Protein AF-A0A558FVM3-F1 (afdb_monomer)

Solvent-accessible surface area (backbone atoms only — not comparable to full-atom values): 10186 Å² total; per-residue (Å²): 93,72,44,68,65,52,73,32,90,71,16,23,37,45,34,34,20,42,85,85,67,48,78,46,24,45,40,70,72,38,71,55,41,82,46,65,64,44,68,30,54,57,80,59,84,80,60,75,80,40,78,42,56,36,33,41,31,38,24,32,52,74,78,81,73,79,62,91,36,27,76,85,55,72,51,76,37,31,40,60,39,59,61,98,84,41,68,46,67,50,78,46,79,48,63,46,66,83,74,81,77,76,76,71,81,77,78,74,79,74,80,83,78,82,81,78,90,78,85,85,83,90,80,90,81,88,88,80,88,81,88,80,81,89,84,82,87,85,78,88,79,88,85,84,81,88,81,79,84,89,79,90,133

Foldseek 3Di:
DWDAKDAAQAWAKKFKAFPVRHTQWMAFIDGHGMDGRGDIDGPDDDDAQDKTKIKIFAWHQPPPPRDQCCVVVVRPGGHTDDDVNHTDMDIDIDHHYDPPPPPDPPPDPDDDDDDDDDDDDDDDDDDDDDDDDDDDDDDDDDDDDDDDDDDDD

Nearest PDB structures (foldseek):
  2cjt-assembly2_D  TM=5.244E-01  e=2.731E+00  Rattus norvegicus
  7ad7-assembly1_B  TM=4.233E-01  e=3.602E+00  Homo sapiens
  4e0s-assembly1_A  TM=3.704E-01  e=3.408E+00  Homo sapiens
  8b0h-assembly1_A  TM=4.615E-01  e=9.765E+00  Homo sapiens

pLDDT: mean 80.35, std 20.88, range [44.28, 98.69]

Structure (mmCIF, N/CA/C/O backbone):
data_AF-A0A558FVM3-F1
#
_entry.id   AF-A0A558FVM3-F1
#
loop_
_atom_site.group_PDB
_atom_site.id
_atom_site.type_symbol
_atom_site.label_atom_id
_atom_site.label_alt_id
_atom_site.label_comp_id
_atom_site.label_asym_id
_atom_site.label_entity_id
_atom_site.label_seq_id
_atom_site.pdbx_PDB_ins_code
_atom_site.Cartn_x
_atom_site.Cartn_y
_atom_site.Cartn_z
_atom_site.occupancy
_atom_site.B_iso_or_equiv
_atom_site.auth_seq_id
_atom_site.auth_comp_id
_atom_site.auth_asym_id
_atom_site.auth_atom_id
_atom_site.pdbx_PDB_model_num
ATOM 1 N N . VAL A 1 1 ? -7.980 -4.454 7.738 1.00 93.25 1 VAL A N 1
ATOM 2 C CA . VAL A 1 1 ? -8.659 -3.700 6.651 1.00 93.25 1 VAL A CA 1
ATOM 3 C C . VAL A 1 1 ? -8.702 -4.591 5.427 1.00 93.25 1 VAL A C 1
ATOM 5 O O . VAL A 1 1 ? -7.786 -5.389 5.283 1.00 93.25 1 VAL A O 1
ATOM 8 N N . THR A 1 2 ? -9.723 -4.494 4.577 1.00 96.00 2 THR A N 1
ATOM 9 C CA . THR A 1 2 ? -9.802 -5.316 3.359 1.00 96.00 2 THR A CA 1
ATOM 10 C C . THR A 1 2 ? -9.901 -4.427 2.132 1.00 96.00 2 THR A C 1
ATOM 12 O O . THR A 1 2 ? -10.755 -3.546 2.080 1.00 96.00 2 THR A O 1
ATOM 15 N N . VAL A 1 3 ? -9.043 -4.677 1.147 1.00 97.38 3 VAL A N 1
ATOM 16 C CA . VAL A 1 3 ? -9.103 -4.054 -0.176 1.00 97.38 3 VAL A CA 1
ATOM 17 C C . VAL A 1 3 ? -9.838 -5.004 -1.112 1.00 97.38 3 VAL A C 1
ATOM 19 O O . VAL A 1 3 ? -9.436 -6.155 -1.278 1.00 97.38 3 VAL A O 1
ATOM 22 N N . ALA A 1 4 ? -10.940 -4.536 -1.700 1.00 97.31 4 ALA A N 1
ATOM 23 C CA . ALA A 1 4 ? -11.830 -5.379 -2.499 1.00 97.31 4 ALA A CA 1
ATOM 24 C C . ALA A 1 4 ? -11.110 -5.998 -3.705 1.00 97.31 4 ALA A C 1
ATOM 26 O O . ALA A 1 4 ? -11.250 -7.192 -3.963 1.00 97.31 4 ALA A O 1
ATOM 27 N N . SER A 1 5 ? -10.309 -5.199 -4.411 1.00 97.06 5 SER A N 1
ATOM 28 C CA . SER A 1 5 ? -9.505 -5.672 -5.532 1.00 97.06 5 SER A CA 1
ATOM 29 C C . SER A 1 5 ? -8.312 -4.764 -5.804 1.00 97.06 5 SER A C 1
ATOM 31 O O . SER A 1 5 ? -8.430 -3.546 -5.679 1.00 97.06 5 SER A O 1
ATOM 33 N N . ALA A 1 6 ? -7.214 -5.341 -6.276 1.00 97.06 6 ALA A N 1
ATOM 34 C CA . ALA A 1 6 ? -6.083 -4.630 -6.860 1.00 97.06 6 ALA A CA 1
ATOM 35 C C . ALA A 1 6 ? -5.584 -5.390 -8.094 1.00 97.06 6 ALA A C 1
ATOM 37 O O . ALA A 1 6 ? -5.834 -6.582 -8.234 1.00 97.06 6 ALA A O 1
ATOM 38 N N . ASN A 1 7 ? -4.885 -4.720 -9.005 1.00 97.50 7 ASN A N 1
ATOM 39 C CA . ASN A 1 7 ? -4.241 -5.382 -10.138 1.00 97.50 7 ASN A CA 1
ATOM 40 C C . ASN A 1 7 ? -2.811 -4.860 -10.267 1.00 97.50 7 ASN A C 1
ATOM 42 O O . ASN A 1 7 ? -2.611 -3.705 -10.648 1.00 97.50 7 ASN A O 1
ATOM 46 N N . LEU A 1 8 ? -1.840 -5.696 -9.910 1.00 97.88 8 LEU A N 1
ATOM 47 C CA . LEU A 1 8 ? -0.426 -5.330 -9.845 1.00 97.88 8 LEU A CA 1
ATOM 48 C C . LEU A 1 8 ? 0.268 -5.791 -11.122 1.00 97.88 8 LEU A C 1
ATOM 50 O O . LEU A 1 8 ? 0.192 -6.964 -11.468 1.00 97.88 8 LEU A O 1
ATOM 54 N N . SER A 1 9 ? 0.946 -4.908 -11.854 1.00 97.38 9 SER A N 1
ATOM 55 C CA . SER A 1 9 ? 1.566 -5.332 -13.118 1.00 97.38 9 SER A CA 1
ATOM 56 C C . SER A 1 9 ? 2.788 -6.227 -12.921 1.00 97.38 9 SER A C 1
ATOM 58 O O . SER A 1 9 ? 3.058 -7.044 -13.793 1.00 97.38 9 SER A O 1
ATOM 60 N N . ASP A 1 10 ? 3.505 -6.069 -11.806 1.00 97.38 10 ASP A N 1
ATOM 61 C CA . ASP A 1 10 ? 4.781 -6.752 -11.546 1.00 97.38 10 ASP A CA 1
ATOM 62 C C . ASP A 1 10 ? 4.932 -7.165 -10.064 1.00 97.38 10 ASP A C 1
ATOM 64 O O . ASP A 1 10 ? 6.022 -7.239 -9.513 1.00 97.38 10 ASP A O 1
ATOM 68 N N . GLY A 1 11 ? 3.798 -7.403 -9.394 1.00 98.19 11 GLY A N 1
ATOM 69 C CA . GLY A 1 11 ? 3.751 -7.762 -7.974 1.00 98.19 11 GLY A CA 1
ATOM 70 C C . GLY A 1 11 ? 4.138 -6.617 -7.031 1.00 98.19 11 GLY A C 1
ATOM 71 O O . GLY A 1 11 ? 4.325 -5.474 -7.453 1.00 98.19 11 GLY A O 1
ATOM 72 N N . GLY A 1 12 ? 4.187 -6.891 -5.732 1.00 98.56 12 GLY A N 1
ATOM 73 C CA . GLY A 1 12 ? 4.536 -5.909 -4.704 1.00 98.56 12 GLY A CA 1
ATOM 74 C C . GLY A 1 12 ? 3.543 -5.904 -3.549 1.00 98.56 12 GLY A C 1
ATOM 75 O O . GLY A 1 12 ? 3.187 -6.960 -3.038 1.00 98.56 12 GLY A O 1
ATOM 76 N N . TYR A 1 13 ? 3.101 -4.723 -3.117 1.00 98.69 13 TYR A N 1
ATOM 77 C CA . TYR A 1 13 ? 2.400 -4.555 -1.841 1.00 98.69 13 TYR A CA 1
ATOM 78 C C . TYR A 1 13 ? 1.225 -3.596 -1.941 1.00 98.69 13 TYR A C 1
ATOM 80 O O . TYR A 1 13 ? 1.159 -2.735 -2.820 1.00 98.69 13 TYR A O 1
ATOM 88 N N . ILE A 1 14 ? 0.324 -3.693 -0.969 1.00 98.62 14 ILE A N 1
ATOM 89 C CA . ILE A 1 14 ? -0.669 -2.659 -0.694 1.00 98.62 14 ILE A CA 1
ATOM 90 C C . ILE A 1 14 ? -0.388 -2.096 0.696 1.00 98.62 14 ILE A C 1
ATOM 92 O O . ILE A 1 14 ? -0.466 -2.821 1.687 1.00 98.62 14 ILE A O 1
ATOM 96 N N . ALA A 1 15 ? -0.077 -0.804 0.763 1.00 98.38 15 ALA A N 1
ATOM 97 C CA . ALA A 1 15 ? 0.079 -0.057 2.002 1.00 98.38 15 ALA A CA 1
ATOM 98 C C . ALA A 1 15 ? -1.209 0.710 2.324 1.00 98.38 15 ALA A C 1
ATOM 100 O O . ALA A 1 15 ? -1.876 1.225 1.428 1.00 98.38 15 ALA A O 1
ATOM 101 N N . ILE A 1 16 ? -1.549 0.802 3.606 1.00 98.44 16 ILE A N 1
ATOM 102 C CA . ILE A 1 16 ? -2.625 1.655 4.113 1.00 98.44 16 ILE A CA 1
ATOM 103 C C . ILE A 1 16 ? -1.986 2.860 4.788 1.00 98.44 16 ILE A C 1
ATOM 105 O O . ILE A 1 16 ? -1.151 2.697 5.678 1.00 98.44 16 ILE A O 1
ATOM 109 N N . LEU A 1 17 ? -2.380 4.054 4.360 1.00 97.94 17 LEU A N 1
ATOM 110 C CA . LEU A 1 17 ? -1.919 5.327 4.891 1.00 97.94 17 LEU A CA 1
ATOM 111 C C . LEU A 1 17 ? -3.035 5.986 5.711 1.00 97.94 17 LEU A C 1
ATOM 113 O O . LEU A 1 17 ? -4.212 5.858 5.370 1.00 97.94 17 LEU A O 1
ATOM 117 N N . ASP A 1 18 ? -2.662 6.685 6.781 1.00 96.31 18 ASP A N 1
ATOM 118 C CA . ASP A 1 18 ? -3.568 7.551 7.541 1.00 96.31 18 ASP A CA 1
ATOM 119 C C . ASP A 1 18 ? -3.782 8.915 6.853 1.00 96.31 18 ASP A C 1
ATOM 121 O O . ASP A 1 18 ? -3.192 9.220 5.815 1.00 96.31 18 ASP A O 1
ATOM 125 N N . GLU A 1 19 ? -4.594 9.781 7.464 1.00 94.69 19 GLU A N 1
ATOM 126 C CA . GLU A 1 19 ? -4.868 11.140 6.969 1.00 94.69 19 GLU A CA 1
ATOM 127 C C . GLU A 1 19 ? -3.622 12.041 6.851 1.00 94.69 19 GLU A C 1
ATOM 129 O O . GLU A 1 19 ? -3.643 13.048 6.141 1.00 94.69 19 GLU A O 1
ATOM 134 N N . ASN A 1 20 ? -2.530 11.682 7.534 1.00 94.31 20 ASN A N 1
ATOM 135 C CA . ASN A 1 20 ? -1.253 12.388 7.491 1.00 94.31 20 ASN A CA 1
ATOM 136 C C . ASN A 1 20 ? -0.302 11.806 6.431 1.00 94.31 20 ASN A C 1
ATOM 138 O O . ASN A 1 20 ? 0.791 12.341 6.236 1.00 94.31 20 ASN A O 1
ATOM 142 N N . GLY A 1 21 ? -0.694 10.722 5.756 1.00 93.81 21 GLY A N 1
ATOM 143 C CA . GLY A 1 21 ? 0.135 9.986 4.806 1.00 93.81 21 GLY A CA 1
ATOM 144 C C . GLY A 1 21 ? 1.134 9.025 5.460 1.00 93.81 21 GLY A C 1
ATOM 145 O O . GLY A 1 21 ? 2.066 8.575 4.796 1.00 93.81 21 GLY A O 1
ATOM 146 N N . SER A 1 22 ? 0.980 8.718 6.749 1.00 95.19 22 SER A N 1
ATOM 147 C CA . SER A 1 22 ? 1.813 7.741 7.455 1.00 95.19 22 SER A CA 1
ATOM 148 C C . SER A 1 22 ? 1.322 6.328 7.171 1.00 95.19 22 SER A C 1
ATOM 150 O O . SER A 1 22 ? 0.129 6.058 7.272 1.00 95.19 22 SER A O 1
ATOM 152 N N . VAL A 1 23 ? 2.234 5.407 6.861 1.00 96.88 23 VAL A N 1
ATOM 153 C CA . VAL A 1 23 ? 1.892 3.992 6.656 1.00 96.88 23 VAL A CA 1
ATOM 154 C C . VAL A 1 23 ? 1.498 3.359 7.995 1.00 96.88 23 VAL A C 1
ATOM 156 O O . VAL A 1 23 ? 2.316 3.276 8.909 1.00 96.88 23 VAL A O 1
ATOM 159 N N . VAL A 1 24 ? 0.256 2.888 8.091 1.00 97.25 24 VAL A N 1
ATOM 160 C CA . VAL A 1 24 ? -0.333 2.246 9.282 1.00 97.25 24 VAL A CA 1
ATOM 161 C C . VAL A 1 24 ? -0.590 0.750 9.096 1.00 97.25 24 VAL A C 1
ATOM 163 O O . VAL A 1 24 ? -1.012 0.069 10.027 1.00 97.25 24 VAL A O 1
ATOM 166 N N . GLY A 1 25 ? -0.330 0.211 7.909 1.00 97.81 25 GLY A N 1
ATOM 167 C CA . GLY A 1 25 ? -0.450 -1.211 7.607 1.00 97.81 25 GLY A CA 1
ATOM 168 C C . GLY A 1 25 ? 0.077 -1.522 6.215 1.00 97.81 25 GLY A C 1
ATOM 169 O O . GLY A 1 25 ? 0.125 -0.637 5.361 1.00 97.81 25 GLY A O 1
ATOM 170 N N . ALA A 1 26 ? 0.474 -2.768 5.985 1.00 98.25 26 ALA A N 1
ATOM 171 C CA . ALA A 1 26 ? 0.921 -3.240 4.680 1.00 98.25 26 ALA A CA 1
ATOM 172 C C . ALA A 1 26 ? 0.678 -4.742 4.545 1.00 98.25 26 ALA A C 1
ATOM 174 O O . ALA A 1 26 ? 0.666 -5.464 5.542 1.00 98.25 26 ALA A O 1
ATOM 175 N N . THR A 1 27 ? 0.453 -5.207 3.322 1.00 98.50 27 THR A N 1
ATOM 176 C CA . THR A 1 27 ? 0.371 -6.640 3.021 1.00 98.50 27 THR A CA 1
ATOM 177 C C . THR A 1 27 ? 1.754 -7.280 3.034 1.00 98.50 27 THR A C 1
ATOM 179 O O . THR A 1 27 ? 2.768 -6.592 2.912 1.00 98.50 27 THR A O 1
ATOM 182 N N . ASP A 1 28 ? 1.784 -8.609 3.081 1.00 97.88 28 ASP A N 1
ATOM 183 C CA . ASP A 1 28 ? 2.922 -9.356 2.544 1.00 97.88 28 ASP A CA 1
ATOM 184 C C . ASP A 1 28 ? 3.012 -9.163 1.016 1.00 97.88 28 ASP A C 1
ATOM 186 O O . ASP A 1 28 ? 2.135 -8.539 0.401 1.00 97.88 28 ASP A O 1
ATOM 190 N N . TYR A 1 29 ? 4.071 -9.696 0.403 1.00 98.31 29 TYR A N 1
ATOM 191 C CA . TYR A 1 29 ? 4.236 -9.665 -1.049 1.00 98.31 29 TYR A CA 1
ATOM 192 C C . TYR A 1 29 ? 3.046 -10.330 -1.754 1.00 98.31 29 TYR A C 1
ATOM 194 O O . TYR A 1 29 ? 2.617 -11.431 -1.403 1.00 98.31 29 TYR A O 1
ATOM 202 N N . LEU A 1 30 ? 2.534 -9.648 -2.771 1.00 98.50 30 LEU A N 1
ATOM 203 C CA . LEU A 1 30 ? 1.482 -10.099 -3.665 1.00 98.50 30 LEU A CA 1
ATOM 204 C C . LEU A 1 30 ? 2.075 -10.286 -5.059 1.00 98.50 30 LEU A C 1
ATOM 206 O O . LEU A 1 30 ? 2.749 -9.394 -5.578 1.00 98.50 30 LEU A O 1
ATOM 210 N N . ASP A 1 31 ? 1.775 -11.421 -5.684 1.00 98.12 31 ASP A N 1
ATOM 211 C CA . ASP A 1 31 ? 2.185 -11.695 -7.059 1.00 98.12 31 ASP A CA 1
ATOM 212 C C . ASP A 1 31 ? 1.564 -10.702 -8.059 1.00 98.12 31 ASP A C 1
ATOM 214 O O . ASP A 1 31 ? 0.558 -10.028 -7.795 1.00 98.12 31 ASP A O 1
ATOM 218 N N . SER A 1 32 ? 2.149 -10.645 -9.256 1.00 98.12 32 SER A N 1
ATOM 219 C CA . SER A 1 32 ? 1.574 -9.900 -10.374 1.00 98.12 32 SER A CA 1
ATOM 220 C C . SER A 1 32 ? 0.212 -10.461 -10.804 1.00 98.12 32 SER A C 1
ATOM 222 O O . SER A 1 32 ? -0.069 -11.658 -10.730 1.00 98.12 32 SER A O 1
ATOM 224 N N . GLY A 1 33 ? -0.644 -9.566 -11.289 1.00 98.31 33 GLY A N 1
ATOM 225 C CA . GLY A 1 33 ? -2.003 -9.844 -11.725 1.00 98.31 33 GLY A CA 1
ATOM 226 C C . GLY A 1 33 ? -3.080 -9.363 -10.744 1.00 98.31 33 GLY A C 1
ATOM 227 O O . GLY A 1 33 ? -2.820 -8.517 -9.878 1.00 98.31 33 GLY A O 1
ATOM 228 N N . PRO A 1 34 ? -4.321 -9.854 -10.925 1.00 98.06 34 PRO A N 1
ATOM 229 C CA . PRO A 1 34 ? -5.458 -9.465 -10.107 1.00 98.06 34 PRO A CA 1
ATOM 230 C C . PRO A 1 34 ? -5.391 -10.108 -8.718 1.00 98.06 34 PRO A C 1
ATOM 232 O O . PRO A 1 34 ? -5.156 -11.305 -8.578 1.00 98.06 34 PRO A O 1
ATOM 235 N N . GLN A 1 35 ? -5.667 -9.298 -7.704 1.00 97.62 35 GLN A N 1
ATOM 236 C CA . GLN A 1 35 ? -5.761 -9.656 -6.295 1.00 97.62 35 GLN A CA 1
ATOM 237 C C . GLN A 1 35 ? -7.1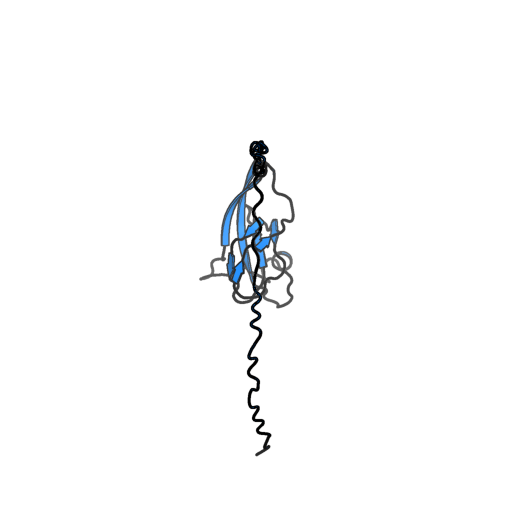60 -9.273 -5.804 1.00 97.62 35 GLN A C 1
ATOM 239 O O . GLN A 1 35 ? -7.632 -8.178 -6.109 1.00 97.62 35 GLN A O 1
ATOM 244 N N . GLU A 1 36 ? -7.828 -10.139 -5.045 1.00 97.50 36 GLU A N 1
ATOM 245 C CA . GLU A 1 36 ? -9.194 -9.912 -4.551 1.00 97.50 36 GLU A CA 1
ATOM 246 C C . GLU A 1 36 ? -9.275 -10.117 -3.038 1.00 97.50 36 GLU A C 1
ATOM 248 O O . GLU A 1 36 ? -8.605 -10.990 -2.488 1.00 97.50 36 GLU A O 1
ATOM 253 N N . ASN A 1 37 ? -10.131 -9.336 -2.370 1.00 97.38 37 ASN A N 1
ATOM 254 C CA . ASN A 1 37 ? -10.385 -9.413 -0.925 1.00 97.38 37 ASN A CA 1
ATOM 255 C C . ASN A 1 37 ? -9.097 -9.436 -0.083 1.00 97.38 37 ASN A C 1
ATOM 257 O O . ASN A 1 37 ? -8.967 -10.190 0.887 1.00 97.38 37 ASN A O 1
ATOM 261 N N . VAL A 1 38 ? -8.135 -8.597 -0.462 1.00 98.00 38 VAL A N 1
ATOM 262 C CA . VAL A 1 38 ? -6.813 -8.561 0.154 1.00 98.00 38 VAL A CA 1
ATOM 263 C C . VAL A 1 38 ? -6.939 -8.015 1.566 1.00 98.00 38 VAL A C 1
ATOM 265 O O . VAL A 1 38 ? -7.320 -6.863 1.774 1.00 98.00 38 VAL A O 1
ATOM 268 N N . THR A 1 39 ? -6.611 -8.848 2.548 1.00 97.56 39 THR A N 1
ATOM 269 C CA . THR A 1 39 ? -6.587 -8.430 3.948 1.00 97.56 39 THR A CA 1
ATOM 270 C C . THR A 1 39 ? -5.259 -7.756 4.246 1.00 97.56 39 THR A C 1
ATOM 272 O O . THR A 1 39 ? -4.205 -8.377 4.146 1.00 97.56 39 THR A O 1
ATOM 275 N N . VAL A 1 40 ? -5.322 -6.490 4.644 1.00 98.06 40 VAL A N 1
ATOM 276 C CA . VAL A 1 40 ? -4.162 -5.711 5.066 1.00 98.06 40 VAL A CA 1
ATOM 277 C C . VAL A 1 40 ? -4.116 -5.661 6.596 1.00 98.06 40 VAL A C 1
ATOM 279 O O . VAL A 1 40 ? -5.047 -5.103 7.210 1.00 98.06 40 VAL A O 1
ATOM 282 N N . PRO A 1 41 ? -3.084 -6.252 7.230 1.00 96.88 41 PRO A N 1
ATOM 283 C CA . PRO A 1 41 ? -2.873 -6.119 8.662 1.00 96.88 41 PRO A CA 1
ATOM 284 C C . PRO A 1 41 ? -2.487 -4.676 8.997 1.00 96.88 41 PRO A C 1
ATOM 286 O O . PRO A 1 41 ? -1.690 -4.045 8.302 1.00 96.88 41 PRO A O 1
ATOM 289 N N . LEU A 1 42 ? -3.073 -4.155 10.072 1.00 96.25 42 LEU A N 1
ATOM 290 C CA . LEU A 1 42 ? -2.701 -2.855 10.619 1.00 96.25 42 LEU A CA 1
ATOM 291 C C . LEU A 1 42 ? -1.651 -3.040 11.714 1.00 96.25 42 LEU A C 1
ATOM 293 O O . LEU A 1 42 ? -1.704 -4.009 12.473 1.00 96.25 42 LEU A O 1
ATOM 297 N N . LEU A 1 43 ? -0.715 -2.098 11.796 1.00 94.50 43 LEU A N 1
ATOM 298 C CA . LEU A 1 43 ? 0.321 -2.046 12.828 1.00 94.50 43 LEU A CA 1
ATOM 299 C C . LEU A 1 43 ? -0.281 -1.761 14.206 1.00 94.50 43 LEU A C 1
ATOM 301 O O . LEU A 1 43 ? 0.166 -2.311 15.212 1.00 94.50 43 LEU A O 1
ATOM 305 N N . GLU A 1 44 ? -1.314 -0.921 14.232 1.00 91.06 44 GLU A N 1
ATOM 306 C CA . GLU A 1 44 ? -2.075 -0.563 15.421 1.00 91.06 44 GLU A CA 1
ATOM 307 C C . GLU A 1 44 ? -3.578 -0.725 15.143 1.00 91.06 44 GLU A C 1
ATOM 309 O O . GLU A 1 44 ? -4.033 -0.488 14.018 1.00 91.06 44 GLU A O 1
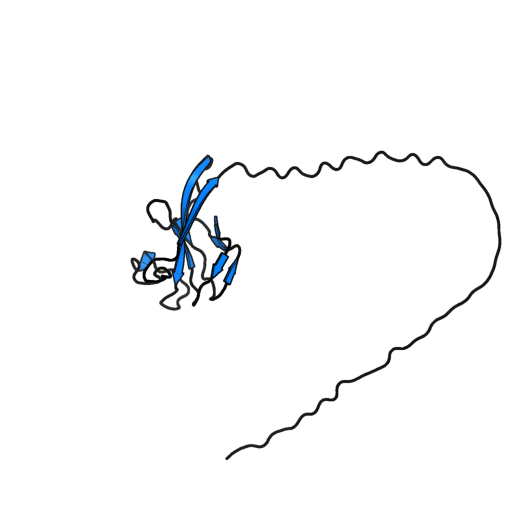ATOM 314 N N . PRO A 1 45 ? -4.371 -1.159 16.137 1.00 89.81 45 PRO A N 1
ATOM 315 C CA . PRO A 1 45 ? -5.816 -1.232 15.986 1.00 89.81 45 PRO A CA 1
ATOM 316 C C . PRO A 1 45 ? -6.417 0.171 15.835 1.00 89.81 45 PRO A C 1
ATOM 318 O O . PRO A 1 45 ? -5.958 1.127 16.459 1.00 89.81 45 PRO A O 1
ATOM 321 N N . LEU A 1 46 ? -7.479 0.278 15.036 1.00 89.94 46 LEU A N 1
ATOM 322 C CA . LEU A 1 46 ? -8.249 1.516 14.916 1.00 89.94 46 LEU A CA 1
ATOM 323 C C . LEU A 1 46 ? -9.084 1.753 16.182 1.00 89.94 46 LEU A C 1
ATOM 325 O O . LEU A 1 46 ? -9.563 0.803 16.803 1.00 89.94 46 LEU A O 1
ATOM 329 N N . SER A 1 47 ? -9.288 3.021 16.535 1.00 87.25 47 SER A N 1
ATOM 330 C CA . SER A 1 47 ? -10.156 3.418 17.645 1.00 87.25 47 SER A CA 1
ATOM 331 C C . SER A 1 47 ? -11.618 3.038 17.384 1.00 87.25 47 SER A C 1
ATOM 333 O O . SER A 1 47 ? -12.169 3.308 16.315 1.00 87.25 47 SER A O 1
ATOM 335 N N . GLU A 1 48 ? -12.277 2.460 18.389 1.00 84.69 48 GLU A N 1
ATOM 336 C CA . GLU A 1 48 ? -13.718 2.188 18.356 1.00 84.69 48 GLU A CA 1
ATOM 337 C C . GLU A 1 48 ? -14.533 3.490 18.298 1.00 84.69 48 GLU A C 1
ATOM 339 O O . GLU A 1 48 ? -14.213 4.466 18.977 1.00 84.69 48 GLU A O 1
ATOM 344 N N . ASN A 1 49 ? -15.635 3.486 17.540 1.00 80.00 49 ASN A N 1
ATOM 345 C CA . ASN A 1 49 ? -16.571 4.610 17.383 1.00 80.00 49 ASN A CA 1
ATOM 346 C C . ASN A 1 49 ? -15.977 5.890 16.768 1.00 80.00 49 ASN A C 1
ATOM 348 O O . ASN A 1 49 ? -16.626 6.939 16.772 1.00 80.00 49 ASN A O 1
ATOM 352 N N . GLU A 1 50 ? -14.772 5.813 16.211 1.00 86.88 50 GLU A N 1
ATOM 353 C CA . GLU A 1 50 ? -14.147 6.889 15.455 1.00 86.88 50 GLU A CA 1
ATOM 354 C C . GLU A 1 50 ? -14.184 6.557 13.962 1.00 86.88 50 GLU A C 1
ATOM 356 O O . GLU A 1 50 ? -14.033 5.404 13.556 1.00 86.88 50 GLU A O 1
ATOM 361 N N . SER A 1 51 ? -14.447 7.572 13.139 1.00 90.25 51 SER A N 1
ATOM 362 C CA . SER A 1 51 ? -14.366 7.441 11.684 1.00 90.25 51 SER A CA 1
ATOM 363 C C . SER A 1 51 ? -13.015 7.964 11.231 1.00 90.25 51 SER A C 1
ATOM 365 O O . SER A 1 51 ? -12.721 9.140 11.437 1.00 90.25 51 SER A O 1
ATOM 367 N N . VAL A 1 52 ? -12.217 7.102 10.615 1.00 93.25 52 VAL A N 1
ATOM 368 C CA . VAL A 1 52 ? -10.876 7.424 10.125 1.00 93.25 52 VAL A CA 1
ATOM 369 C C . VAL A 1 52 ? -10.851 7.405 8.602 1.00 93.25 52 VAL A C 1
ATOM 371 O O . VAL A 1 52 ? -11.455 6.533 7.977 1.00 93.25 52 VAL A O 1
ATOM 374 N N . ASN A 1 53 ? -10.160 8.371 8.000 1.00 95.94 53 ASN A N 1
ATOM 375 C CA . ASN A 1 53 ? -9.853 8.339 6.572 1.00 95.94 53 ASN A CA 1
ATOM 376 C C . ASN A 1 53 ? -8.582 7.519 6.375 1.00 95.94 53 ASN A C 1
ATOM 378 O O . ASN A 1 53 ? -7.561 7.818 6.993 1.00 95.94 53 ASN A O 1
ATOM 382 N N . LEU A 1 54 ? -8.659 6.505 5.522 1.00 97.25 54 LEU A N 1
ATOM 383 C CA . LEU A 1 54 ? -7.537 5.661 5.151 1.00 97.25 54 LEU A CA 1
ATOM 384 C C . LEU A 1 54 ? -7.380 5.667 3.636 1.00 97.25 54 LEU A C 1
ATOM 386 O O . LEU A 1 54 ? -8.368 5.603 2.905 1.00 97.25 54 LEU A O 1
ATOM 390 N N . THR A 1 55 ? -6.137 5.675 3.180 1.00 98.56 55 THR A N 1
ATOM 391 C CA . THR A 1 55 ? -5.799 5.604 1.759 1.00 98.56 55 THR A CA 1
ATOM 392 C C . THR A 1 55 ? -5.049 4.307 1.499 1.00 98.56 55 THR A C 1
ATOM 394 O O . THR A 1 55 ? -3.970 4.090 2.046 1.00 98.56 55 THR A O 1
ATOM 397 N N . ALA A 1 56 ? -5.592 3.435 0.656 1.00 98.44 56 ALA A N 1
ATOM 398 C CA . ALA A 1 56 ? -4.845 2.311 0.112 1.00 98.44 56 ALA A CA 1
ATOM 399 C C . ALA A 1 56 ? -3.939 2.808 -1.019 1.00 98.44 56 ALA A C 1
ATOM 401 O O . ALA A 1 56 ? -4.398 3.515 -1.912 1.00 98.44 56 ALA A O 1
ATOM 402 N N . GLN A 1 57 ? -2.663 2.433 -1.004 1.00 98.62 57 GLN A N 1
ATOM 403 C CA . GLN A 1 57 ? -1.683 2.752 -2.040 1.00 98.62 57 GLN A CA 1
ATOM 404 C C . GLN A 1 57 ? -0.954 1.477 -2.461 1.00 98.62 57 GLN A C 1
ATOM 406 O O . GLN A 1 57 ? -0.461 0.729 -1.618 1.00 98.62 57 GLN A O 1
ATOM 411 N N . ALA A 1 58 ? -0.879 1.219 -3.766 1.00 98.38 58 ALA A N 1
ATOM 412 C CA . ALA A 1 58 ? -0.121 0.084 -4.287 1.00 98.38 58 ALA A CA 1
ATOM 413 C C . ALA A 1 58 ? 1.362 0.456 -4.437 1.00 98.38 58 ALA A C 1
ATOM 415 O O . ALA A 1 58 ? 1.669 1.507 -4.998 1.00 98.38 58 ALA A O 1
ATOM 416 N N . HIS A 1 59 ? 2.265 -0.421 -4.002 1.00 98.50 59 HIS A N 1
ATOM 417 C CA . HIS A 1 59 ? 3.721 -0.286 -4.109 1.00 98.50 59 HIS A CA 1
ATOM 418 C C . HIS A 1 59 ? 4.305 -1.417 -4.957 1.00 98.50 59 HIS A C 1
ATOM 420 O O . HIS A 1 59 ? 3.867 -2.562 -4.846 1.00 98.50 59 HIS A O 1
ATOM 426 N N . LEU A 1 60 ? 5.274 -1.088 -5.808 1.00 98.06 60 LEU A N 1
ATOM 427 C CA . LEU A 1 60 ? 5.987 -2.040 -6.663 1.00 98.06 60 LEU A CA 1
ATOM 428 C C . LEU A 1 60 ? 7.209 -2.573 -5.914 1.00 98.06 60 LEU A C 1
ATOM 430 O O . LEU A 1 60 ? 7.936 -1.761 -5.369 1.00 98.06 60 LEU A O 1
ATOM 434 N N . ASP A 1 61 ? 7.474 -3.877 -5.929 1.00 98.12 61 ASP A N 1
ATOM 435 C CA . ASP A 1 61 ? 8.789 -4.396 -5.522 1.00 98.12 61 ASP A CA 1
ATOM 436 C C . ASP A 1 61 ? 9.814 -4.051 -6.617 1.00 98.12 61 ASP A C 1
ATOM 438 O O . ASP A 1 61 ? 9.692 -4.481 -7.761 1.00 98.12 61 ASP A O 1
ATOM 442 N N . THR A 1 62 ? 10.772 -3.184 -6.302 1.00 97.25 62 THR A N 1
ATOM 443 C CA . THR A 1 62 ? 11.720 -2.610 -7.277 1.00 97.25 62 THR A CA 1
ATOM 444 C C . THR A 1 62 ? 13.086 -3.280 -7.277 1.00 97.25 62 THR A C 1
ATOM 446 O O . THR A 1 62 ? 13.903 -3.010 -8.163 1.00 97.25 62 THR A O 1
ATOM 449 N N . ASN A 1 63 ? 13.356 -4.105 -6.269 1.00 96.12 63 ASN A N 1
ATOM 450 C CA . ASN A 1 63 ? 14.653 -4.726 -6.034 1.00 96.12 63 ASN A CA 1
ATOM 451 C C . ASN A 1 63 ? 14.560 -6.270 -5.974 1.00 96.12 63 ASN A C 1
ATOM 453 O O . ASN A 1 63 ? 15.578 -6.921 -5.723 1.00 96.12 63 ASN A O 1
ATOM 457 N N . ASP A 1 64 ? 13.378 -6.833 -6.258 1.00 96.12 64 ASP A N 1
ATOM 458 C CA . ASP A 1 64 ? 13.063 -8.266 -6.334 1.00 96.12 64 ASP A CA 1
ATOM 459 C C . ASP A 1 64 ? 13.374 -9.030 -5.037 1.00 96.12 64 ASP A C 1
ATOM 461 O O . ASP A 1 64 ? 13.695 -10.226 -5.057 1.00 96.12 64 ASP A O 1
ATOM 465 N N . ASN A 1 65 ? 13.341 -8.345 -3.893 1.00 97.44 65 ASN A N 1
ATOM 466 C CA . ASN A 1 65 ? 13.706 -8.940 -2.612 1.00 97.44 65 ASN A CA 1
ATOM 467 C C . ASN A 1 65 ? 12.494 -9.409 -1.788 1.00 97.44 65 ASN A C 1
ATOM 469 O O . ASN A 1 65 ? 12.690 -10.002 -0.722 1.00 97.44 65 ASN A O 1
ATOM 473 N N . GLN A 1 66 ? 11.269 -9.163 -2.268 1.00 97.88 66 GLN A N 1
ATOM 474 C CA . GLN A 1 66 ? 10.012 -9.526 -1.609 1.00 97.88 66 GLN A CA 1
ATOM 475 C C . GLN A 1 66 ? 9.906 -9.013 -0.162 1.00 97.88 66 GLN A C 1
ATOM 477 O O . GLN A 1 66 ? 9.249 -9.613 0.691 1.00 97.88 66 GLN A O 1
ATOM 482 N N . THR A 1 67 ? 10.550 -7.879 0.111 1.00 97.50 67 THR A N 1
ATOM 483 C CA . THR A 1 67 ? 10.401 -7.066 1.317 1.00 97.50 67 THR A CA 1
ATOM 484 C C . THR A 1 67 ? 9.932 -5.663 0.928 1.00 97.50 67 THR A C 1
ATOM 486 O O . THR A 1 67 ? 10.350 -5.141 -0.092 1.00 97.50 67 THR A O 1
ATOM 489 N N . LEU A 1 68 ? 9.046 -5.044 1.715 1.00 97.69 68 LEU A N 1
ATOM 490 C CA . LEU A 1 68 ? 8.648 -3.651 1.484 1.00 97.69 68 LEU A CA 1
ATOM 491 C C . LEU A 1 68 ? 9.680 -2.695 2.101 1.00 97.69 68 LEU A C 1
ATOM 493 O O . LEU A 1 68 ? 9.664 -2.450 3.311 1.00 97.69 68 LEU A O 1
ATOM 497 N N . ASP A 1 69 ? 10.529 -2.103 1.264 1.00 97.88 69 ASP A N 1
ATOM 498 C CA . ASP A 1 69 ? 11.622 -1.206 1.655 1.00 97.88 69 ASP A CA 1
ATOM 499 C C . ASP A 1 69 ? 11.283 0.288 1.551 1.00 97.88 69 ASP A C 1
ATOM 501 O O . ASP A 1 69 ? 12.137 1.157 1.753 1.00 97.88 69 ASP A O 1
ATOM 505 N N . PHE A 1 70 ? 10.022 0.636 1.295 1.00 97.31 70 PHE A N 1
ATOM 506 C CA . PHE A 1 70 ? 9.597 2.029 1.133 1.00 97.31 70 PHE A CA 1
ATOM 507 C C . PHE A 1 70 ? 10.016 2.930 2.308 1.00 97.31 70 PHE A C 1
ATOM 509 O O . PHE A 1 70 ? 1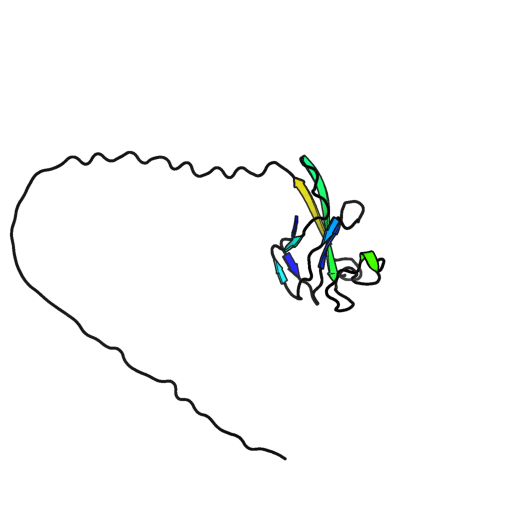0.571 4.011 2.114 1.00 97.31 70 PHE A O 1
ATOM 516 N N . LEU A 1 71 ? 9.813 2.485 3.551 1.00 95.75 71 LEU A N 1
ATOM 517 C CA . LEU A 1 71 ? 10.162 3.287 4.730 1.00 95.75 71 LEU A CA 1
ATOM 518 C C . LEU A 1 71 ? 11.662 3.248 5.048 1.00 95.75 71 LEU A C 1
ATOM 520 O O . LEU A 1 71 ? 12.241 4.270 5.416 1.00 95.75 71 LEU A O 1
ATOM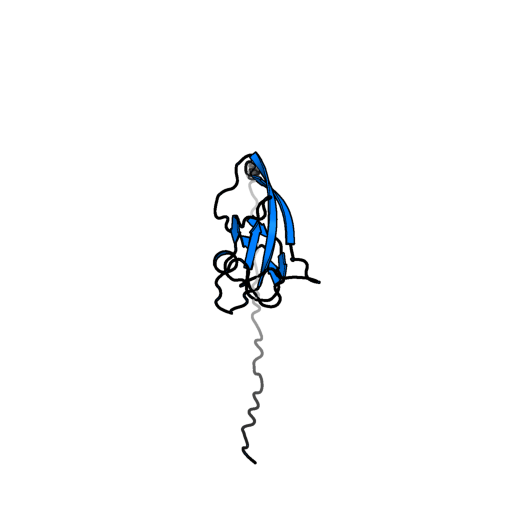 524 N N . THR A 1 72 ? 12.301 2.086 4.907 1.00 96.50 72 THR A N 1
ATOM 525 C CA . THR A 1 72 ? 13.726 1.882 5.227 1.00 96.50 72 THR A CA 1
ATOM 526 C C . THR A 1 72 ? 14.633 2.627 4.248 1.00 96.50 72 THR A C 1
ATOM 528 O O . THR A 1 72 ? 15.665 3.171 4.647 1.00 96.50 72 THR A O 1
ATOM 531 N N . SER A 1 73 ? 14.212 2.720 2.988 1.00 96.44 73 SER A N 1
ATOM 532 C CA . SER A 1 73 ? 14.916 3.418 1.913 1.00 96.44 73 SER A CA 1
ATOM 533 C C . SER A 1 73 ? 14.587 4.917 1.819 1.00 96.44 73 SER A C 1
ATOM 535 O O . SER A 1 73 ? 15.245 5.646 1.082 1.00 96.44 73 SER A O 1
ATOM 537 N N . ASN A 1 74 ? 13.624 5.425 2.599 1.00 94.56 74 ASN A N 1
ATOM 538 C CA . ASN A 1 74 ? 13.047 6.773 2.447 1.00 94.56 74 ASN A CA 1
ATOM 539 C C . ASN A 1 74 ? 12.390 6.999 1.069 1.00 94.56 74 ASN A C 1
ATOM 541 O O . ASN A 1 74 ? 12.506 8.074 0.477 1.00 94.56 74 ASN A O 1
ATOM 545 N N . GLY A 1 75 ? 11.708 5.976 0.561 1.00 93.69 75 GLY A N 1
ATOM 546 C CA . GLY A 1 75 ? 10.910 6.002 -0.661 1.00 93.69 75 GLY A CA 1
ATOM 547 C C . GLY A 1 75 ? 11.711 5.899 -1.955 1.00 93.69 75 GLY A C 1
ATOM 548 O O . GLY A 1 75 ? 11.164 6.177 -3.022 1.00 93.69 75 GLY A O 1
ATOM 549 N N . THR A 1 76 ? 13.000 5.552 -1.885 1.00 95.94 76 THR A N 1
ATOM 550 C CA . THR A 1 76 ? 13.818 5.328 -3.087 1.00 95.94 76 THR A CA 1
ATOM 551 C C . THR A 1 76 ? 13.653 3.926 -3.652 1.00 95.94 76 THR A C 1
ATOM 553 O O . THR A 1 76 ? 13.817 3.743 -4.855 1.00 95.94 76 THR A O 1
ATOM 556 N N . GLU A 1 77 ? 13.349 2.964 -2.787 1.00 98.00 77 GLU A N 1
ATOM 557 C CA . GLU A 1 77 ? 12.955 1.606 -3.140 1.00 98.00 77 GLU A CA 1
ATOM 558 C C . GLU A 1 77 ? 11.472 1.440 -2.821 1.00 98.00 77 GLU A C 1
ATOM 560 O O . GLU A 1 77 ? 10.913 2.104 -1.945 1.00 98.00 77 GLU A O 1
ATOM 565 N N . ASP A 1 78 ? 10.839 0.598 -3.614 1.00 98.00 78 ASP A N 1
ATOM 566 C CA . ASP A 1 78 ? 9.443 0.200 -3.538 1.00 98.00 78 ASP A CA 1
ATOM 567 C C . ASP A 1 78 ? 8.464 1.361 -3.493 1.00 98.00 78 ASP A C 1
ATOM 569 O O . ASP A 1 78 ? 7.566 1.456 -2.656 1.00 98.00 78 ASP A O 1
ATOM 573 N N . GLY A 1 79 ? 8.670 2.299 -4.414 1.00 97.75 79 GLY A N 1
ATOM 574 C CA . GLY A 1 79 ? 7.770 3.421 -4.611 1.00 97.75 79 GLY A CA 1
ATOM 575 C C . GLY A 1 79 ? 6.367 2.986 -5.056 1.00 97.75 79 GLY A C 1
ATOM 576 O O . GLY A 1 79 ? 6.140 1.837 -5.455 1.00 97.75 79 GLY A O 1
ATOM 577 N N . PRO A 1 80 ? 5.404 3.920 -5.027 1.00 98.06 80 PRO A N 1
ATOM 578 C CA . PRO A 1 80 ? 4.052 3.624 -5.453 1.00 98.06 80 PRO A CA 1
ATOM 579 C C . PRO A 1 80 ? 4.010 3.256 -6.936 1.00 98.06 80 PRO A C 1
ATOM 581 O O . PRO A 1 80 ? 4.714 3.840 -7.767 1.00 98.06 80 PRO A O 1
ATOM 584 N N . TYR A 1 81 ? 3.088 2.368 -7.291 1.00 97.94 81 TYR A N 1
ATOM 585 C CA . TYR A 1 81 ? 2.622 2.278 -8.666 1.00 97.94 81 TYR A CA 1
ATOM 586 C C . TYR A 1 81 ? 2.069 3.637 -9.091 1.00 97.94 81 TYR A C 1
ATOM 588 O O . TYR A 1 81 ? 1.321 4.275 -8.348 1.00 97.94 81 TYR A O 1
ATOM 596 N N . THR A 1 82 ? 2.423 4.088 -10.295 1.00 97.62 82 THR A N 1
ATOM 597 C CA . THR A 1 82 ? 1.954 5.376 -10.813 1.00 97.62 82 THR A CA 1
ATOM 598 C C . THR A 1 82 ? 1.306 5.247 -12.182 1.00 97.62 82 THR A C 1
ATOM 600 O O . THR A 1 82 ? 1.728 4.463 -13.030 1.00 97.62 82 THR A O 1
ATOM 603 N N . VAL A 1 83 ? 0.297 6.081 -12.423 1.00 96.06 83 VAL A N 1
ATOM 604 C CA . VAL A 1 83 ? -0.297 6.304 -13.742 1.00 96.06 83 VAL A CA 1
ATOM 605 C C . VAL A 1 83 ? -0.093 7.770 -14.088 1.00 96.06 83 VAL A C 1
ATOM 607 O O . VAL A 1 83 ? -0.533 8.658 -13.363 1.00 96.06 83 VAL A O 1
ATOM 610 N N . ASN A 1 84 ? 0.615 8.039 -15.190 1.00 96.06 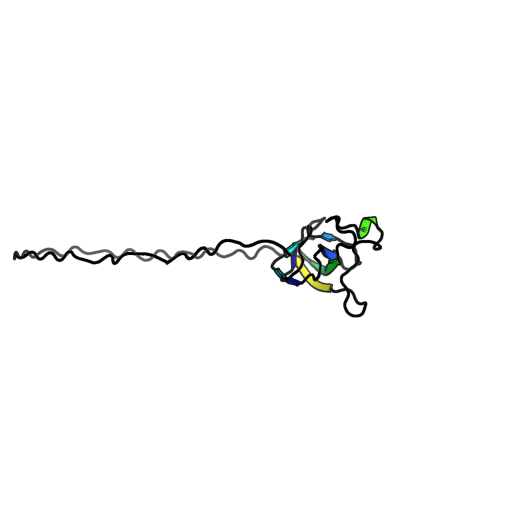84 ASN A N 1
ATOM 611 C CA . ASN A 1 84 ? 0.994 9.397 -15.606 1.00 96.06 84 ASN A CA 1
ATOM 612 C C . ASN A 1 84 ? 1.742 10.195 -14.515 1.00 96.06 84 ASN A C 1
ATOM 614 O O . ASN A 1 84 ? 1.611 11.414 -14.433 1.00 96.06 84 ASN A O 1
ATOM 618 N N . GLY A 1 85 ? 2.523 9.507 -13.673 1.00 95.94 85 GLY A N 1
ATOM 619 C CA . GLY A 1 85 ? 3.275 10.117 -12.573 1.00 95.94 85 GLY A CA 1
ATOM 620 C C . GLY A 1 85 ? 2.457 10.407 -11.309 1.00 95.94 85 GLY A C 1
ATOM 621 O O . GLY A 1 85 ? 2.995 10.991 -10.373 1.00 95.94 85 GLY A O 1
ATOM 622 N N . THR A 1 86 ? 1.183 10.010 -11.254 1.00 97.19 86 THR A N 1
ATOM 623 C CA . THR A 1 86 ? 0.353 10.089 -10.043 1.00 97.19 86 THR A CA 1
ATOM 624 C C . THR A 1 86 ? 0.264 8.715 -9.376 1.00 97.19 86 THR A C 1
ATOM 626 O O . THR A 1 86 ? 0.012 7.746 -10.095 1.00 97.19 86 THR A O 1
ATOM 629 N N . PRO A 1 87 ? 0.458 8.605 -8.047 1.00 97.69 87 PRO A N 1
ATOM 630 C CA . PRO A 1 87 ? 0.272 7.353 -7.316 1.00 97.69 87 PRO A CA 1
ATOM 631 C C . PRO A 1 87 ? -1.115 6.745 -7.528 1.00 97.69 87 PRO A C 1
ATOM 633 O O . PRO A 1 87 ? -2.114 7.463 -7.576 1.00 97.69 87 PRO A O 1
ATOM 636 N N . VAL A 1 88 ? -1.170 5.422 -7.646 1.00 97.88 88 VAL A N 1
ATOM 637 C CA . VAL A 1 88 ? -2.419 4.660 -7.670 1.00 97.88 88 VAL A CA 1
ATOM 638 C C . VAL A 1 88 ? -2.894 4.483 -6.233 1.00 97.88 88 VAL A C 1
ATOM 640 O O . VAL A 1 88 ? -2.256 3.776 -5.449 1.00 97.88 88 VAL A O 1
ATOM 643 N N . THR A 1 89 ? -4.004 5.139 -5.898 1.00 98.06 89 THR A N 1
ATOM 644 C CA . THR A 1 89 ? -4.594 5.121 -4.559 1.00 98.06 89 THR A CA 1
ATOM 645 C C . THR A 1 89 ? -6.107 4.938 -4.594 1.00 98.06 89 THR A C 1
ATOM 647 O O . THR A 1 89 ? -6.746 5.247 -5.601 1.00 9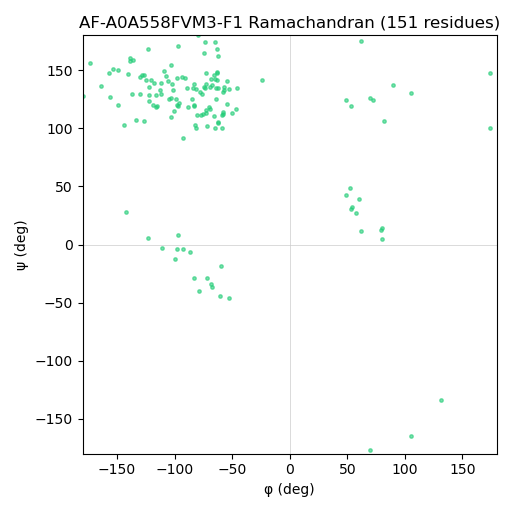8.06 89 THR A O 1
ATOM 650 N N . ASP A 1 90 ? -6.669 4.473 -3.482 1.00 97.88 90 ASP A N 1
ATOM 651 C CA . ASP A 1 90 ? -8.109 4.425 -3.222 1.00 97.88 90 ASP A CA 1
ATOM 652 C C . ASP A 1 90 ? -8.384 4.876 -1.782 1.00 97.88 90 ASP A C 1
ATOM 654 O O . ASP A 1 90 ? -7.727 4.411 -0.850 1.00 97.88 90 ASP A O 1
ATOM 658 N N . ASP A 1 91 ? -9.316 5.809 -1.602 1.00 97.56 91 ASP A N 1
ATOM 659 C CA . ASP A 1 91 ? -9.625 6.413 -0.304 1.00 97.56 91 ASP A CA 1
ATOM 660 C C . ASP A 1 91 ? -10.909 5.820 0.281 1.00 97.56 91 ASP A C 1
ATOM 662 O O . ASP A 1 91 ? -11.922 5.679 -0.408 1.00 97.56 91 ASP A O 1
ATOM 666 N N . ALA A 1 92 ? -10.903 5.545 1.583 1.00 95.06 92 ALA A N 1
ATOM 667 C CA . ALA A 1 92 ? -12.057 5.027 2.301 1.00 95.06 92 ALA A CA 1
ATOM 668 C C . ALA A 1 92 ? -12.199 5.663 3.687 1.00 95.06 92 ALA A C 1
ATOM 670 O O . ALA A 1 92 ? -11.219 5.949 4.373 1.00 95.06 92 ALA A O 1
ATOM 671 N N . VAL A 1 93 ? -13.448 5.825 4.126 1.00 94.56 93 VAL A N 1
ATOM 672 C CA . VAL A 1 93 ? -13.770 6.161 5.517 1.00 94.56 93 VAL A CA 1
ATOM 673 C C . VAL A 1 93 ? -14.125 4.872 6.239 1.00 94.56 93 VAL A C 1
ATOM 675 O O . VAL A 1 93 ? -15.070 4.186 5.847 1.00 94.56 93 VAL A O 1
ATOM 678 N N . VAL A 1 94 ? -13.376 4.541 7.285 1.00 91.62 94 VAL A N 1
ATOM 679 C CA . VAL A 1 94 ? -13.580 3.331 8.083 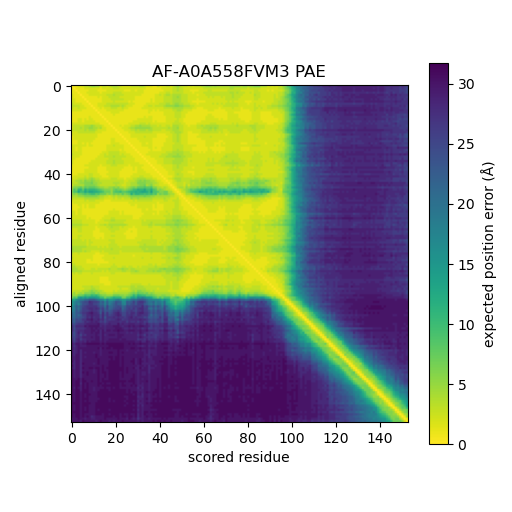1.00 91.62 94 VAL A CA 1
ATOM 680 C C . VAL A 1 94 ? -14.057 3.725 9.471 1.00 91.62 94 VAL A C 1
ATOM 682 O O . VAL A 1 94 ? -13.444 4.557 10.131 1.00 91.62 94 VAL A O 1
ATOM 685 N N . THR A 1 95 ? -15.143 3.106 9.921 1.00 89.00 95 THR A N 1
ATOM 686 C CA . THR A 1 95 ? -15.673 3.274 11.275 1.00 89.00 95 THR A CA 1
ATOM 687 C C . THR A 1 95 ? -15.730 1.907 11.938 1.00 89.00 95 THR A C 1
ATOM 689 O O . THR A 1 95 ? -16.368 0.996 11.410 1.00 89.00 95 THR A O 1
ATOM 692 N N . ILE A 1 96 ? -15.083 1.759 13.094 1.00 85.69 96 ILE A N 1
ATOM 693 C CA . ILE A 1 96 ? -15.231 0.559 13.922 1.00 85.69 96 ILE A CA 1
ATOM 694 C C . ILE A 1 96 ? -16.521 0.718 14.732 1.00 85.69 96 ILE A C 1
ATOM 696 O O . ILE A 1 96 ? -16.563 1.468 15.709 1.00 85.69 96 ILE A O 1
ATOM 700 N N . GLY A 1 97 ? -17.590 0.076 14.267 1.00 77.81 97 GLY A N 1
ATOM 701 C CA . GLY A 1 97 ? -18.843 -0.066 15.006 1.00 77.81 97 GLY A CA 1
ATOM 702 C C . GLY A 1 97 ? -18.914 -1.410 15.726 1.00 77.81 97 GLY A C 1
ATOM 703 O O . GLY A 1 97 ? -18.096 -2.296 15.484 1.00 77.81 97 GLY A O 1
ATOM 704 N N . GLU A 1 98 ? -19.916 -1.577 16.586 1.00 64.06 98 GLU A N 1
ATOM 705 C CA . GLU A 1 98 ? -20.292 -2.907 17.067 1.00 64.06 98 GLU A CA 1
ATOM 706 C C . GLU A 1 98 ? -20.638 -3.787 15.853 1.00 64.06 98 GLU A C 1
ATOM 708 O O . GLU A 1 98 ? -21.371 -3.351 14.958 1.00 64.06 98 GLU A O 1
ATOM 713 N N . GLU A 1 99 ? -20.074 -5.000 15.798 1.00 60.84 99 GLU A N 1
ATOM 714 C CA . GLU A 1 99 ? -20.369 -5.991 14.758 1.00 60.84 99 GLU A CA 1
ATOM 715 C C . GLU A 1 99 ? -21.891 -6.083 14.552 1.00 60.84 99 GLU A C 1
ATOM 717 O O . GLU A 1 99 ? -22.627 -6.164 15.546 1.00 60.84 99 GLU A O 1
ATOM 722 N N . PRO A 1 100 ? -22.403 -6.106 13.304 1.00 52.56 100 PRO A N 1
ATOM 723 C CA . PRO A 1 100 ? -23.803 -6.420 13.095 1.00 52.56 100 PRO A CA 1
ATOM 724 C C . PRO A 1 100 ? -24.037 -7.807 13.687 1.00 52.56 100 PRO A C 1
ATOM 726 O O . PRO A 1 100 ? -23.510 -8.809 13.199 1.00 52.56 100 PRO A O 1
ATOM 729 N N . THR A 1 101 ? -24.803 -7.869 14.775 1.00 51.47 101 THR A N 1
ATOM 730 C CA . THR A 1 101 ? -25.215 -9.140 15.356 1.00 51.47 101 THR A CA 1
ATOM 731 C C . THR A 1 101 ? -26.042 -9.822 14.277 1.00 51.47 101 THR A C 1
ATOM 733 O O . THR A 1 101 ? -27.145 -9.382 13.959 1.00 51.47 101 THR A O 1
ATOM 736 N N . THR A 1 102 ? -25.471 -10.835 13.627 1.00 60.62 102 THR A N 1
ATOM 737 C CA . THR A 1 102 ? -26.230 -11.687 12.718 1.00 60.62 102 THR A CA 1
ATOM 738 C C . THR A 1 102 ? -27.283 -12.348 13.590 1.00 60.62 102 THR A C 1
ATOM 740 O O . THR A 1 102 ? -26.942 -13.190 14.418 1.00 60.62 102 THR A O 1
ATOM 743 N N . GLU A 1 103 ? -28.536 -11.902 13.489 1.00 57.50 103 GLU A N 1
ATOM 744 C CA . GLU A 1 103 ? -29.637 -12.570 14.171 1.00 57.50 103 GLU A CA 1
ATOM 745 C C . GLU A 1 103 ? -29.649 -14.018 13.670 1.00 57.50 103 GLU A C 1
ATOM 747 O O . GLU A 1 103 ? -29.874 -14.270 12.483 1.00 57.50 103 GLU A O 1
ATOM 752 N N . GLU A 1 104 ? -29.325 -14.972 14.550 1.00 60.38 104 GLU A N 1
ATOM 753 C CA . GLU A 1 104 ? -29.529 -16.387 14.250 1.00 60.38 104 GLU A CA 1
ATOM 754 C C . GLU A 1 104 ? -30.991 -16.560 13.818 1.00 60.38 104 GLU A C 1
ATOM 756 O O . GLU A 1 104 ? -31.887 -16.012 14.475 1.00 60.38 104 GLU A O 1
ATOM 761 N N . PRO A 1 105 ? -31.276 -17.292 12.724 1.00 58.50 105 PRO A N 1
ATOM 762 C CA . PRO A 1 105 ? -32.651 -17.571 12.357 1.00 58.50 105 PRO A CA 1
ATOM 763 C C . PRO A 1 105 ? -33.301 -18.297 13.534 1.00 58.50 105 PRO A C 1
ATOM 765 O O . PRO A 1 105 ? -32.916 -19.411 13.886 1.00 58.50 105 PRO A O 1
ATOM 768 N N . THR A 1 106 ? -34.280 -17.651 14.165 1.00 54.69 106 THR A N 1
ATOM 769 C CA . THR A 1 106 ? -35.119 -18.301 15.165 1.00 54.69 106 THR A CA 1
ATOM 770 C C . THR A 1 106 ? -35.912 -19.379 14.442 1.00 54.69 106 THR A C 1
ATOM 772 O O . THR A 1 106 ? -36.887 -19.105 13.743 1.00 54.69 106 THR A O 1
ATOM 775 N N . THR A 1 107 ? -35.453 -20.625 14.555 1.00 57.34 107 THR A N 1
ATOM 776 C CA . THR A 1 107 ? -36.208 -21.794 14.116 1.00 57.34 107 THR A CA 1
ATOM 777 C C . THR A 1 107 ? -37.513 -21.787 14.902 1.00 57.34 107 THR A C 1
ATOM 779 O O . THR A 1 107 ? -37.545 -22.096 16.090 1.00 57.34 107 THR A O 1
ATOM 782 N N . THR A 1 108 ? -38.584 -21.327 14.260 1.00 59.22 108 THR A N 1
ATOM 783 C CA . THR A 1 108 ? -39.938 -21.457 14.789 1.00 59.22 108 THR A CA 1
ATOM 784 C C . THR A 1 108 ? -40.240 -22.947 14.800 1.00 59.22 108 THR A C 1
ATOM 786 O O . THR A 1 108 ? -40.339 -23.545 13.731 1.00 59.22 108 THR A O 1
ATOM 789 N N . ASP A 1 109 ? -40.322 -23.535 15.996 1.00 57.06 109 ASP A N 1
ATOM 790 C CA . ASP A 1 109 ? -40.811 -24.898 16.198 1.00 57.06 109 ASP A CA 1
ATOM 791 C C . ASP A 1 109 ? -42.151 -25.050 15.467 1.00 57.06 109 ASP A C 1
ATOM 793 O O . ASP A 1 109 ? -43.146 -24.386 15.780 1.00 57.06 109 ASP A O 1
ATOM 797 N N . GLU A 1 110 ? -42.145 -25.888 14.435 1.00 62.53 110 GLU A N 1
ATOM 798 C CA . GLU A 1 110 ? -43.340 -26.309 13.720 1.00 62.53 110 GLU A CA 1
ATOM 799 C C . GLU A 1 110 ? -44.242 -27.069 14.711 1.00 62.53 110 GLU A C 1
ATOM 801 O O . GLU A 1 110 ? -43.742 -27.883 15.491 1.00 62.53 110 GLU A O 1
ATOM 806 N N . PRO A 1 111 ? -45.560 -26.813 14.755 1.00 53.66 111 PRO A N 1
ATOM 807 C CA . PRO A 1 111 ? -46.428 -27.522 15.683 1.00 53.66 111 PRO A CA 1
ATOM 808 C C . PRO A 1 111 ? -46.457 -29.020 15.350 1.00 53.66 111 PRO A C 1
ATOM 810 O O . PRO A 1 111 ? -46.804 -29.403 14.232 1.00 53.66 111 PRO A O 1
ATOM 813 N N . GLU A 1 112 ? -46.138 -29.859 16.345 1.00 53.84 112 GLU A N 1
ATOM 814 C CA . GLU A 1 112 ? -46.310 -31.315 16.295 1.00 53.84 112 GLU A CA 1
ATOM 815 C C . GLU A 1 112 ? -47.705 -31.668 15.758 1.00 53.84 112 GLU A C 1
ATOM 817 O O . GLU A 1 112 ? -48.737 -31.362 16.365 1.00 53.84 112 GLU A O 1
ATOM 822 N N . THR A 1 113 ? -47.743 -32.335 14.606 1.00 52.22 113 THR A N 1
ATOM 823 C CA . THR A 1 113 ? -48.974 -32.903 14.063 1.00 52.22 113 THR A CA 1
ATOM 824 C C . THR A 1 113 ? -49.302 -34.185 14.828 1.00 52.22 113 THR A C 1
ATOM 826 O O . THR A 1 113 ? -48.610 -35.199 14.749 1.00 52.22 113 THR A O 1
ATOM 829 N N . THR A 1 114 ? -50.377 -34.147 15.611 1.00 49.50 114 THR A N 1
ATOM 830 C CA . THR A 1 114 ? -50.914 -35.316 16.309 1.00 49.50 114 THR A CA 1
ATOM 831 C C . THR A 1 114 ? -51.567 -36.261 15.300 1.00 49.50 114 THR A C 1
ATOM 833 O O . THR A 1 114 ? -52.686 -36.044 14.836 1.00 49.50 114 THR A O 1
ATOM 836 N N . THR A 1 115 ? -50.860 -37.334 14.944 1.00 51.12 115 THR A N 1
ATOM 837 C CA . THR A 1 115 ? -51.421 -38.409 14.117 1.00 51.12 115 THR A CA 1
ATOM 838 C C . THR A 1 115 ? -52.400 -39.222 14.965 1.00 51.12 115 THR A C 1
ATOM 840 O O . THR A 1 115 ? -52.023 -39.821 15.968 1.00 51.12 115 THR A O 1
ATOM 843 N N . THR A 1 116 ? -53.677 -39.188 14.586 1.00 53.84 116 THR A N 1
ATOM 844 C CA . THR A 1 116 ? -54.731 -40.040 15.146 1.00 53.84 116 THR A CA 1
ATOM 845 C C . THR A 1 116 ? -54.694 -41.386 14.427 1.00 53.84 116 THR A C 1
ATOM 847 O O . THR A 1 116 ? -54.855 -41.425 13.210 1.00 53.84 116 THR A O 1
ATOM 850 N N . ASP A 1 117 ? -54.469 -42.462 15.184 1.00 50.03 117 ASP A N 1
ATOM 851 C CA . ASP A 1 117 ? -54.579 -43.858 14.743 1.00 50.03 117 ASP A CA 1
ATOM 852 C C . ASP A 1 117 ? -55.960 -44.141 14.123 1.00 50.03 117 ASP A C 1
ATOM 854 O O . ASP A 1 117 ? -56.992 -44.012 14.788 1.00 50.03 117 ASP A O 1
ATOM 858 N N . GLU A 1 118 ? -55.973 -44.574 12.862 1.00 58.72 118 GLU A N 1
ATOM 859 C CA . GLU A 1 118 ? -57.125 -45.202 12.209 1.00 58.72 118 GLU A CA 1
ATOM 860 C C . GLU A 1 118 ? -56.877 -46.719 12.137 1.00 58.72 118 GLU A C 1
ATOM 862 O O . GLU A 1 118 ? -55.826 -47.132 11.638 1.00 58.72 118 GLU A O 1
ATOM 867 N N . PRO A 1 119 ? -57.793 -47.576 12.629 1.00 56.91 119 PRO A N 1
ATOM 868 C CA . PRO A 1 119 ? -57.632 -49.013 12.500 1.00 56.91 119 PRO A CA 1
ATOM 869 C C . PRO A 1 119 ? -58.277 -49.576 11.222 1.00 56.91 119 PRO A C 1
ATOM 871 O O . PRO A 1 119 ? -59.399 -49.233 10.863 1.00 56.91 119 PRO A O 1
ATOM 874 N N . GLU A 1 120 ? -57.561 -50.568 10.682 1.00 47.06 120 GLU A N 1
ATOM 875 C CA . GLU A 1 120 ? -57.987 -51.685 9.825 1.00 47.06 120 GLU A CA 1
ATOM 876 C C . GLU A 1 120 ? -58.380 -51.412 8.361 1.00 47.06 120 GLU A C 1
ATOM 878 O O . GLU A 1 120 ? -59.362 -50.758 8.039 1.00 47.06 120 GLU A O 1
ATOM 883 N N . THR A 1 121 ? -57.715 -52.119 7.441 1.00 46.69 121 THR A N 1
ATOM 884 C CA . THR A 1 121 ? -58.315 -53.318 6.824 1.00 46.69 121 THR A CA 1
ATOM 885 C C . THR A 1 121 ? -57.261 -54.178 6.125 1.00 46.69 121 THR A C 1
ATOM 887 O O . THR A 1 121 ? -56.365 -53.708 5.429 1.00 46.69 121 THR A O 1
ATOM 890 N N . THR A 1 122 ? -57.380 -55.480 6.353 1.00 52.09 122 THR A N 1
ATOM 891 C CA . THR A 1 122 ? -56.668 -56.572 5.699 1.00 52.09 122 THR A CA 1
ATOM 892 C C . THR A 1 122 ? -57.235 -56.830 4.305 1.00 52.09 122 THR A C 1
ATOM 894 O O . THR A 1 122 ? -58.426 -57.096 4.169 1.00 52.09 122 THR A O 1
ATOM 897 N N . THR A 1 123 ? -56.367 -56.887 3.291 1.00 51.59 123 THR A N 1
ATOM 898 C CA . THR A 1 123 ? -56.623 -57.716 2.103 1.00 51.59 123 THR A CA 1
ATOM 899 C C . THR A 1 123 ? -55.315 -58.215 1.498 1.00 51.59 123 THR A C 1
ATOM 901 O O . THR A 1 123 ? -54.427 -57.442 1.153 1.00 51.59 123 THR A O 1
ATOM 904 N N . THR A 1 124 ? -55.225 -59.540 1.456 1.00 50.31 124 THR A N 1
ATOM 905 C CA . THR A 1 124 ? -54.313 -60.386 0.685 1.00 50.31 124 THR A CA 1
ATOM 906 C C . THR A 1 124 ? -54.542 -60.198 -0.812 1.00 50.31 124 THR A C 1
ATOM 908 O O . THR A 1 124 ? -55.696 -60.066 -1.197 1.00 50.31 124 THR A O 1
ATOM 911 N N . ASP A 1 125 ? -53.465 -60.202 -1.600 1.00 50.28 125 ASP A N 1
ATOM 912 C CA . ASP A 1 125 ? -53.302 -60.862 -2.915 1.00 50.28 125 ASP A CA 1
ATOM 913 C C . ASP A 1 125 ? -51.924 -60.408 -3.444 1.00 50.2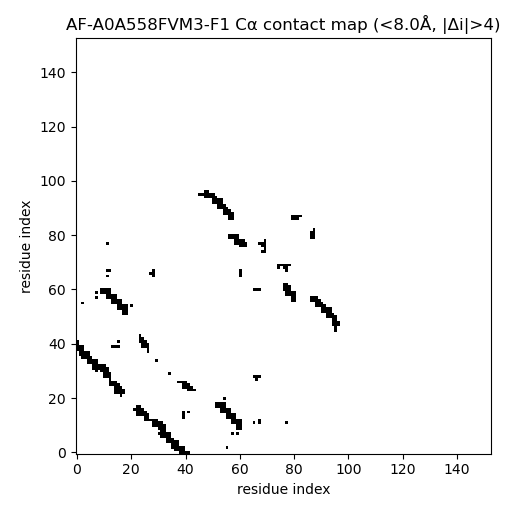8 125 ASP A C 1
ATOM 915 O O . ASP A 1 125 ? -51.669 -59.217 -3.598 1.00 50.28 125 ASP A O 1
ATOM 919 N N . ASP A 1 126 ? -50.885 -61.230 -3.329 1.00 45.81 126 ASP A N 1
ATOM 920 C CA . ASP A 1 126 ? -50.496 -62.307 -4.250 1.00 45.81 126 ASP A CA 1
ATOM 921 C C . ASP A 1 126 ? -49.962 -61.785 -5.598 1.00 45.81 126 ASP A C 1
ATOM 923 O O . ASP A 1 126 ? -50.608 -61.037 -6.327 1.00 45.81 126 ASP A O 1
ATOM 927 N N . ASP A 1 127 ? -48.761 -62.278 -5.882 1.00 46.03 127 ASP A N 1
ATOM 928 C CA . ASP A 1 127 ? -48.246 -62.647 -7.192 1.00 46.03 127 ASP A CA 1
ATOM 929 C C . ASP A 1 127 ? -47.215 -61.769 -7.934 1.00 46.03 127 ASP A C 1
ATOM 931 O O . ASP A 1 127 ? -47.394 -60.600 -8.271 1.00 46.03 127 ASP A O 1
ATOM 935 N N . THR A 1 128 ? -46.195 -62.521 -8.355 1.00 45.12 128 THR A N 1
ATOM 936 C CA . THR A 1 128 ? -45.302 -62.381 -9.512 1.00 45.12 128 THR A CA 1
ATOM 937 C C . THR A 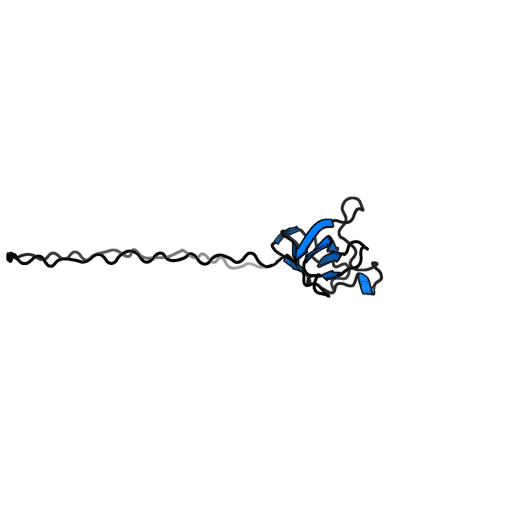1 128 ? -44.089 -61.441 -9.494 1.00 45.12 128 THR A C 1
ATOM 939 O O . THR A 1 128 ? -44.159 -60.231 -9.692 1.00 45.12 128 THR A O 1
ATOM 942 N N . GLU A 1 129 ? -42.928 -62.105 -9.397 1.00 51.47 129 GLU A N 1
ATOM 943 C CA . GLU A 1 129 ? -41.661 -61.799 -10.070 1.00 51.47 129 GLU A CA 1
ATOM 944 C C . GLU A 1 129 ? -41.805 -61.002 -11.375 1.00 51.47 129 GLU A C 1
ATOM 946 O O . GLU A 1 129 ? -42.576 -61.388 -12.251 1.00 51.47 129 GLU A O 1
ATOM 951 N N . THR A 1 130 ? -40.892 -60.057 -11.623 1.00 49.00 130 THR A N 1
ATOM 952 C CA . THR A 1 130 ? -39.967 -60.222 -12.759 1.00 49.00 130 THR A CA 1
ATOM 953 C C . THR A 1 130 ? -38.687 -59.419 -12.553 1.00 49.00 130 THR A C 1
ATOM 955 O O . THR A 1 130 ? -38.691 -58.220 -12.282 1.00 49.00 130 THR A O 1
ATOM 958 N N . THR A 1 131 ? -37.579 -60.129 -12.687 1.00 49.19 131 THR A N 1
ATOM 959 C CA . THR A 1 131 ? -36.225 -59.636 -12.889 1.00 49.19 131 THR A CA 1
ATOM 960 C C . THR A 1 131 ? -36.085 -59.000 -14.273 1.00 49.19 131 THR A C 1
ATOM 962 O O . THR A 1 131 ? -36.576 -59.544 -15.257 1.00 49.19 131 THR A O 1
ATOM 965 N N . THR A 1 132 ? -35.324 -57.911 -14.368 1.00 51.47 132 THR A N 1
ATOM 966 C CA . THR A 1 132 ? -34.509 -57.623 -15.559 1.00 51.47 132 THR A CA 1
ATOM 967 C C . THR A 1 132 ? -33.216 -56.970 -15.103 1.00 51.47 132 THR A C 1
ATOM 969 O O . THR A 1 132 ? -33.181 -55.812 -14.688 1.00 51.47 132 THR A O 1
ATOM 972 N N . THR A 1 133 ? -32.186 -57.806 -15.113 1.00 46.62 133 THR A N 1
ATOM 973 C CA . THR A 1 133 ? -30.771 -57.467 -15.231 1.00 46.62 133 THR A CA 1
ATOM 974 C C . THR A 1 133 ? -30.489 -57.063 -16.681 1.00 46.62 133 THR A C 1
ATOM 976 O O . THR A 1 133 ? -31.350 -57.237 -17.545 1.00 46.62 133 THR A O 1
ATOM 979 N N . ASP A 1 134 ? -29.255 -56.611 -16.895 1.00 51.97 134 ASP A N 1
ATOM 980 C CA . ASP A 1 134 ? -28.545 -56.490 -18.169 1.00 51.97 134 ASP A CA 1
ATOM 981 C C . ASP A 1 134 ? -28.762 -55.141 -18.856 1.00 51.97 134 ASP A C 1
ATOM 983 O O . ASP A 1 134 ? -29.867 -54.614 -18.910 1.00 51.97 134 ASP A O 1
ATOM 987 N N . ASP A 1 135 ? -27.778 -54.473 -19.435 1.00 45.91 135 ASP A N 1
ATOM 988 C CA . ASP A 1 135 ? -26.337 -54.641 -19.696 1.00 45.91 135 ASP A CA 1
ATOM 989 C C . ASP A 1 135 ? -26.088 -53.391 -20.592 1.00 45.91 135 ASP A C 1
ATOM 991 O O . ASP A 1 135 ? -27.013 -52.863 -21.213 1.00 45.91 135 ASP A O 1
ATOM 995 N N . ASP A 1 136 ? -24.958 -52.709 -20.627 1.00 55.75 136 ASP A N 1
ATOM 996 C CA . ASP A 1 136 ? -23.788 -53.196 -21.329 1.00 55.75 136 ASP A CA 1
ATOM 997 C C . ASP A 1 136 ? -22.688 -52.144 -21.126 1.00 55.75 136 ASP A C 1
ATOM 999 O O . ASP A 1 136 ? -22.881 -50.934 -21.311 1.00 55.75 136 ASP A O 1
ATOM 1003 N N . THR A 1 137 ? -21.539 -52.622 -20.674 1.00 50.28 137 THR A N 1
ATOM 1004 C CA . THR A 1 137 ? -20.303 -51.860 -20.538 1.00 50.28 137 THR A CA 1
ATOM 1005 C C . THR A 1 137 ? -19.524 -52.053 -21.828 1.00 50.28 137 THR A C 1
ATOM 1007 O O . THR A 1 137 ? -18.726 -52.985 -21.932 1.00 50.28 137 THR A O 1
ATOM 1010 N N . GLU A 1 138 ? -19.707 -51.169 -22.812 1.00 54.28 138 GLU A N 1
ATOM 1011 C CA . GLU A 1 138 ? -18.849 -51.204 -23.997 1.00 54.28 138 GLU A CA 1
ATOM 1012 C C . GLU A 1 138 ? -17.524 -50.458 -23.765 1.00 54.28 138 GLU A C 1
ATOM 1014 O O . GLU A 1 138 ? -17.427 -49.415 -23.118 1.00 54.28 138 GLU A O 1
ATOM 1019 N N . THR A 1 139 ? -16.476 -51.095 -24.269 1.00 44.28 139 THR A N 1
ATOM 1020 C CA . THR A 1 139 ? -15.105 -51.121 -23.780 1.00 44.28 139 THR A CA 1
ATOM 1021 C C . THR A 1 139 ? -14.148 -50.476 -24.793 1.00 44.28 139 THR A C 1
ATOM 1023 O O . THR A 1 139 ? -14.083 -50.932 -25.926 1.00 44.28 139 THR A O 1
ATOM 1026 N N . ALA A 1 140 ? -13.328 -49.527 -24.304 1.00 49.62 140 ALA A N 1
ATOM 1027 C CA . ALA A 1 140 ? -11.920 -49.227 -24.669 1.00 49.62 140 ALA A CA 1
ATOM 1028 C C . ALA A 1 140 ? -11.554 -48.783 -26.117 1.00 49.62 140 ALA A C 1
ATOM 1030 O O . ALA A 1 140 ? -12.349 -48.889 -27.041 1.00 49.62 140 ALA A O 1
ATOM 1031 N N . PRO A 1 141 ? -10.277 -48.423 -26.391 1.00 57.78 141 PRO A N 1
ATOM 1032 C CA . PRO A 1 141 ? -9.359 -47.485 -25.716 1.00 57.78 141 PRO A CA 1
ATOM 1033 C C . PRO A 1 141 ? -8.841 -46.374 -26.679 1.00 57.78 141 PRO A C 1
ATOM 1035 O O . PRO A 1 141 ? -8.977 -46.499 -27.899 1.00 57.78 141 PRO A O 1
ATOM 1038 N N . PRO A 1 142 ? -8.179 -45.300 -26.192 1.00 56.34 142 PRO A N 1
ATOM 1039 C CA . PRO A 1 142 ? -7.508 -44.344 -27.074 1.00 56.34 142 PRO A CA 1
ATOM 1040 C C . PRO A 1 142 ? -6.269 -44.965 -27.740 1.00 56.34 142 PRO A C 1
ATOM 1042 O O . PRO A 1 142 ? -5.453 -45.623 -27.097 1.00 56.34 142 PRO A O 1
ATOM 1045 N N . THR A 1 143 ? -6.123 -44.732 -29.045 1.00 58.38 143 THR A N 1
ATOM 1046 C CA . THR A 1 143 ? -4.932 -45.100 -29.823 1.00 58.38 143 THR A CA 1
ATOM 1047 C C . THR A 1 143 ? -3.795 -44.125 -29.518 1.00 58.38 143 THR A C 1
ATOM 1049 O O . THR A 1 143 ? -3.859 -42.959 -29.902 1.00 58.38 143 THR A O 1
ATOM 1052 N N . GLU A 1 144 ? -2.742 -44.606 -28.857 1.00 51.38 144 GLU A N 1
ATOM 1053 C CA . GLU A 1 144 ? -1.440 -43.938 -28.825 1.00 51.38 144 GLU A CA 1
ATOM 1054 C C . GLU A 1 144 ? -0.738 -44.078 -30.185 1.00 51.38 144 GLU A C 1
ATOM 1056 O O . GLU A 1 144 ? -0.722 -45.149 -30.790 1.00 51.38 144 GLU A O 1
ATOM 1061 N N . THR A 1 145 ? -0.105 -43.008 -30.667 1.00 61.25 145 THR A N 1
ATOM 1062 C CA . THR A 1 145 ? 0.922 -43.092 -31.715 1.00 61.25 145 THR A CA 1
ATOM 1063 C C . THR A 1 145 ? 2.181 -42.389 -31.215 1.00 61.25 145 THR A C 1
ATOM 1065 O O . THR A 1 145 ? 2.202 -41.160 -31.174 1.00 61.25 145 THR A O 1
ATOM 1068 N N . PRO A 1 146 ? 3.245 -43.124 -30.847 1.00 59.16 146 PRO A N 1
ATOM 1069 C CA . PRO A 1 146 ? 4.553 -42.537 -30.631 1.00 59.16 146 PRO A CA 1
ATOM 1070 C C . PRO A 1 146 ? 5.310 -42.533 -31.964 1.00 59.16 146 PRO A C 1
ATOM 1072 O O . PRO A 1 146 ? 5.606 -43.592 -32.515 1.00 59.16 146 PRO A O 1
ATOM 1075 N N . ILE A 1 147 ? 5.673 -41.356 -32.474 1.00 61.84 147 ILE A N 1
ATOM 1076 C CA . ILE A 1 147 ? 6.768 -41.255 -33.447 1.00 61.84 147 ILE A CA 1
ATOM 1077 C C . ILE A 1 147 ? 8.004 -40.716 -32.732 1.00 61.84 147 ILE A C 1
ATOM 1079 O O . ILE A 1 147 ? 8.056 -39.573 -32.287 1.00 61.84 147 ILE A O 1
ATOM 1083 N N . HIS A 1 148 ? 8.979 -41.607 -32.568 1.00 53.75 148 HIS A N 1
ATOM 1084 C CA . HIS A 1 148 ? 10.330 -41.286 -32.135 1.00 53.75 148 HIS A CA 1
ATOM 1085 C C . HIS A 1 148 ? 11.102 -40.599 -33.271 1.00 53.75 148 HIS A C 1
ATOM 1087 O O . HIS A 1 148 ? 11.080 -41.077 -34.401 1.00 53.75 148 HIS A O 1
ATOM 1093 N N . ASN A 1 149 ? 11.785 -39.518 -32.884 1.00 48.38 149 ASN A N 1
ATOM 1094 C CA . ASN A 1 149 ? 13.196 -39.189 -33.110 1.00 48.38 149 ASN A CA 1
ATOM 1095 C C . ASN A 1 149 ? 13.773 -39.326 -34.528 1.00 48.38 149 ASN A C 1
ATOM 1097 O O . ASN A 1 149 ? 13.852 -40.441 -35.016 1.00 48.38 149 ASN A O 1
ATOM 1101 N N . GLU A 1 150 ? 14.354 -38.244 -35.065 1.00 52.81 150 GLU A N 1
ATOM 1102 C CA . GLU A 1 150 ? 15.721 -38.262 -35.615 1.00 52.81 150 GLU A CA 1
ATOM 1103 C C . GLU A 1 150 ? 16.404 -36.892 -35.453 1.00 52.81 150 GLU A C 1
ATOM 1105 O O . GLU A 1 150 ? 15.773 -35.839 -35.366 1.00 52.81 150 GLU A O 1
ATOM 1110 N N . THR A 1 151 ? 17.719 -36.995 -35.331 1.00 59.00 151 THR A N 1
ATOM 1111 C CA . THR A 1 151 ? 18.716 -36.086 -34.774 1.00 59.00 151 THR A CA 1
ATOM 1112 C C . THR A 1 151 ? 19.493 -35.378 -35.899 1.00 59.00 151 THR A C 1
ATOM 1114 O O . THR A 1 151 ? 19.634 -35.939 -36.978 1.00 59.00 151 THR A O 1
ATOM 1117 N N . GLU A 1 152 ? 20.031 -34.188 -35.599 1.00 49.12 152 GLU A N 1
ATOM 1118 C CA . GLU A 1 152 ? 21.175 -33.492 -36.237 1.00 49.12 152 GLU A CA 1
ATOM 1119 C C . GLU A 1 152 ? 21.210 -33.257 -37.764 1.00 49.12 152 GLU A C 1
ATOM 1121 O O . GLU A 1 152 ? 21.410 -34.168 -38.567 1.00 49.12 152 GLU A O 1
ATOM 1126 N N . SER A 1 153 ? 21.264 -31.974 -38.147 1.00 53.09 153 SER A N 1
ATOM 1127 C CA . SER A 1 153 ? 22.415 -31.357 -38.846 1.00 53.09 153 SER A CA 1
ATOM 1128 C C . SER A 1 153 ? 22.342 -29.834 -38.777 1.00 53.09 153 SER A C 1
ATOM 1130 O O . SER A 1 153 ? 21.219 -29.297 -38.902 1.00 53.09 153 SER A O 1
#

Organism: Haloferax volcanii (NCBI:txid2246)

Sequence (153 aa):
VTVASANLSDGGYIAILDENGSVVGATDYLDSGPQENVTVPLLEPLSENESVNLTAQAHLDTNDNQTLDFLTSNGTEDGPYTVNGTPVTDDAVVTIGEEPTTEEPTTTDEPETTTTDEPETTTTDDDTETTTTDDDTETAPPTETPIHNETES

Radius of gyration: 33.26 Å; Cα contacts (8 Å, |Δi|>4): 214; chains: 1; bounding box: 81×75×57 Å

InterPro domains:
  IPR055706 Cell surface glycoprotein 1/2, DUF7282 [PF23951] (1-95)

Mean predicted aligned error: 16.33 Å

Secondary structure (DSSP, 8-state):
-EEEEEEESS-EEEEEE-TTS-EEEE---B-SEEEEEEE--BSSPPPBT-EEEEEEEEEE-SSSSSS--TTTTTSSSSPBPEETTEE-EEEEEEEBPPP----------PPP---PPPP----------------------------------